Protein AF-A0A428VUK1-F1 (afdb_monomer_lite)

Sequence (119 aa):
TLRAALEALTVAAPRWAAEHVDAAMVRRYGARIDEWRLPKDQPGRRKLAAQVGTDGYQLLAAVFDGQAPPWLGEISAVEVLRQVWIQQYVRGEAGREVIWRDADIDGEPAGQNQDHLPV

pLDDT: mean 75.84, std 17.44, range [37.12, 94.94]

Secondary structure (DSSP, 8-state):
-HHHHHHHHHHH-HHHHHHHS-HHHHHHHHS-GGG----SSHHHHHHHHHHHHHHHHHHHHHHTSTTS-GGGGGSHHHHHHHHHHHHHEEE-TTSS-EEE--SSSS---S---------

Foldseek 3Di:
DVLVLLVLCCVVPVPLSVVQPDPVNCVQSVDDPVPNDQDPDPVSNQVVVFVVLVRLVSVLCSCPDPPHDVCSCVPVVNVVSVVCSVVQWDQPPVNNTTDGPDPPVPDDDPDDDDDDDDD

Structure (mmCIF, N/CA/C/O backbone):
data_AF-A0A428VUK1-F1
#
_entry.id   AF-A0A428VUK1-F1
#
loop_
_atom_site.group_PDB
_atom_site.id
_atom_site.type_symbol
_atom_site.label_atom_id
_atom_site.label_alt_id
_atom_site.label_comp_id
_atom_site.label_asym_id
_atom_site.label_entity_id
_atom_site.label_seq_id
_atom_site.pdbx_PDB_ins_code
_atom_site.Cartn_x
_atom_site.Cartn_y
_atom_site.Cartn_z
_atom_site.occupancy
_atom_site.B_iso_or_equiv
_atom_site.auth_seq_id
_atom_site.auth_comp_id
_atom_site.auth_asym_id
_atom_site.auth_atom_id
_atom_site.pdbx_PDB_model_num
ATOM 1 N N . THR A 1 1 ? 5.095 -7.552 -0.091 1.00 83.12 1 THR A N 1
ATOM 2 C CA . THR A 1 1 ? 4.650 -6.592 0.944 1.00 83.12 1 THR A CA 1
ATOM 3 C C . THR A 1 1 ? 3.290 -5.990 0.628 1.00 83.12 1 THR A C 1
ATOM 5 O O . THR A 1 1 ? 2.411 -6.142 1.459 1.00 83.12 1 THR A O 1
ATOM 8 N N . LEU A 1 2 ? 3.050 -5.421 -0.565 1.00 86.75 2 LEU A N 1
ATOM 9 C CA . LEU A 1 2 ? 1.738 -4.847 -0.940 1.00 86.75 2 LEU A CA 1
ATOM 10 C C . LEU A 1 2 ? 0.551 -5.808 -0.789 1.00 86.75 2 LEU A C 1
ATOM 12 O O . LEU A 1 2 ? -0.437 -5.458 -0.155 1.00 86.75 2 LEU A O 1
ATOM 16 N N . ARG A 1 3 ? 0.674 -7.041 -1.291 1.00 86.56 3 ARG A N 1
ATOM 17 C CA . ARG A 1 3 ? -0.347 -8.085 -1.108 1.00 86.56 3 ARG A CA 1
ATOM 18 C C . ARG A 1 3 ? -0.703 -8.317 0.365 1.00 86.56 3 ARG A C 1
ATOM 20 O O . ARG A 1 3 ? -1.875 -8.317 0.704 1.00 86.56 3 ARG A O 1
ATOM 27 N N . ALA A 1 4 ? 0.302 -8.473 1.227 1.00 89.06 4 ALA A N 1
ATOM 28 C CA . ALA A 1 4 ? 0.087 -8.731 2.650 1.00 89.06 4 ALA A CA 1
ATOM 29 C C . ALA A 1 4 ? -0.617 -7.554 3.349 1.00 89.06 4 ALA A C 1
ATOM 31 O O . ALA A 1 4 ? -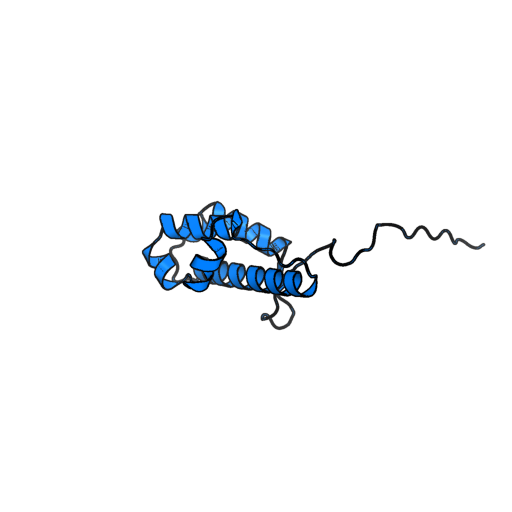1.475 -7.770 4.196 1.00 89.06 4 ALA A O 1
ATOM 32 N N . ALA A 1 5 ? -0.290 -6.314 2.969 1.00 90.81 5 ALA A N 1
ATOM 33 C CA . ALA A 1 5 ? -0.985 -5.131 3.471 1.00 90.81 5 ALA A CA 1
ATOM 34 C C . ALA A 1 5 ? -2.451 -5.092 3.013 1.00 90.81 5 ALA A C 1
ATOM 36 O O . ALA A 1 5 ? -3.334 -4.843 3.827 1.00 90.81 5 ALA A O 1
ATOM 37 N N . LEU A 1 6 ? -2.719 -5.397 1.738 1.00 89.50 6 LEU A N 1
ATOM 38 C CA . LEU A 1 6 ? -4.082 -5.497 1.208 1.00 89.50 6 LEU A CA 1
ATOM 39 C C . LEU A 1 6 ? -4.891 -6.578 1.932 1.00 89.50 6 LEU A C 1
ATOM 41 O O . LEU A 1 6 ? -5.995 -6.304 2.388 1.00 89.50 6 LEU A O 1
ATOM 45 N N . GLU A 1 7 ? -4.333 -7.777 2.092 1.00 90.06 7 GLU A N 1
ATOM 46 C CA . GLU A 1 7 ? -4.980 -8.877 2.815 1.00 90.06 7 GLU A CA 1
ATOM 47 C C . GLU A 1 7 ? -5.287 -8.475 4.266 1.00 90.06 7 GLU A C 1
ATOM 49 O O . GLU A 1 7 ? -6.432 -8.589 4.707 1.00 90.06 7 GLU A O 1
ATOM 54 N N . ALA A 1 8 ? -4.314 -7.906 4.984 1.00 91.75 8 ALA A N 1
ATOM 55 C CA . ALA A 1 8 ? -4.513 -7.447 6.357 1.00 91.75 8 ALA A CA 1
ATOM 56 C C . ALA A 1 8 ? -5.614 -6.375 6.468 1.00 91.75 8 ALA A C 1
ATOM 58 O O . ALA A 1 8 ? -6.462 -6.464 7.354 1.00 91.75 8 ALA A O 1
ATOM 59 N N . LEU A 1 9 ? -5.656 -5.408 5.546 1.00 91.44 9 LEU A N 1
ATOM 60 C CA . LEU A 1 9 ? -6.687 -4.365 5.511 1.00 91.44 9 LEU A CA 1
ATOM 61 C C . LEU A 1 9 ? -8.074 -4.934 5.187 1.00 91.44 9 LEU A C 1
ATOM 63 O O . LEU A 1 9 ? -9.054 -4.537 5.813 1.00 91.44 9 LEU A O 1
ATOM 67 N N . THR A 1 10 ? -8.172 -5.895 4.263 1.00 90.81 10 THR A N 1
ATOM 68 C CA . THR A 1 10 ? -9.456 -6.546 3.946 1.00 90.81 10 THR A CA 1
ATOM 69 C C . THR A 1 10 ? -10.013 -7.359 5.113 1.00 90.81 10 THR A C 1
ATOM 71 O O . THR A 1 10 ? -11.229 -7.415 5.279 1.00 90.81 10 THR A O 1
ATOM 74 N N . VAL A 1 11 ? -9.147 -7.956 5.938 1.00 91.56 11 VAL A N 1
ATOM 75 C CA . VAL A 1 11 ? -9.556 -8.716 7.129 1.00 91.56 11 VAL A CA 1
ATOM 76 C C . VAL A 1 11 ? -9.906 -7.782 8.285 1.00 91.56 11 VAL A C 1
ATOM 78 O O . VAL A 1 11 ? -10.936 -7.966 8.929 1.00 91.56 11 VAL A O 1
ATOM 81 N N . ALA A 1 12 ? -9.068 -6.779 8.552 1.00 92.25 12 ALA A N 1
ATOM 82 C CA . ALA A 1 12 ? -9.234 -5.905 9.707 1.00 92.25 12 ALA A CA 1
ATOM 83 C C . ALA A 1 12 ? -10.334 -4.848 9.502 1.00 92.25 12 ALA A C 1
ATOM 85 O O . ALA A 1 12 ? -11.056 -4.522 10.442 1.00 92.25 12 ALA A O 1
ATOM 86 N N . ALA A 1 13 ? -10.483 -4.320 8.283 1.00 92.62 13 ALA A N 1
ATOM 87 C CA . ALA A 1 13 ? -11.444 -3.269 7.952 1.00 92.62 13 ALA A CA 1
ATOM 88 C C . ALA A 1 13 ? -12.112 -3.506 6.582 1.00 92.62 13 ALA A C 1
ATOM 90 O O . ALA A 1 13 ? -11.924 -2.717 5.651 1.00 92.62 13 ALA A O 1
ATOM 91 N N . PRO A 1 14 ? -12.951 -4.550 6.439 1.00 90.56 14 PRO A N 1
ATOM 92 C CA . PRO A 1 14 ? -13.538 -4.938 5.154 1.00 90.56 14 PRO A CA 1
ATOM 93 C C . PRO A 1 14 ? -14.370 -3.828 4.500 1.00 90.56 14 PRO A C 1
ATOM 95 O O . PRO A 1 14 ? -14.348 -3.680 3.281 1.00 90.56 14 PRO A O 1
ATOM 98 N N . ARG A 1 15 ? -15.082 -3.020 5.299 1.00 91.69 15 ARG A N 1
ATOM 99 C CA . ARG A 1 15 ? -15.885 -1.904 4.779 1.00 91.69 15 ARG A CA 1
ATOM 100 C C . ARG A 1 15 ? -15.007 -0.795 4.201 1.00 91.69 15 ARG A C 1
ATOM 102 O O . ARG A 1 15 ? -15.234 -0.369 3.077 1.00 91.69 15 ARG A O 1
ATOM 109 N N . TRP A 1 16 ? -13.984 -0.382 4.948 1.00 93.25 16 TRP A N 1
ATOM 110 C CA . TRP A 1 16 ? -13.025 0.619 4.484 1.00 93.25 16 TRP A CA 1
ATOM 111 C C . TRP A 1 16 ? -12.294 0.130 3.227 1.00 93.25 16 TRP A C 1
ATOM 113 O O . TRP A 1 16 ? -12.167 0.875 2.257 1.00 93.25 16 TRP A O 1
ATOM 123 N N . ALA A 1 17 ? -11.888 -1.145 3.204 1.00 90.06 17 ALA A N 1
ATOM 124 C CA . ALA A 1 17 ? -11.219 -1.743 2.056 1.00 90.06 17 ALA A CA 1
ATOM 125 C C . ALA A 1 17 ? -12.118 -1.761 0.808 1.00 90.06 17 ALA A C 1
ATOM 127 O O . ALA A 1 17 ? -11.636 -1.471 -0.279 1.00 90.06 17 ALA A O 1
ATOM 128 N N . ALA A 1 18 ? -13.419 -2.033 0.948 1.00 89.56 18 ALA A N 1
ATOM 129 C CA . ALA A 1 18 ? -14.364 -1.984 -0.171 1.00 89.56 18 ALA A CA 1
ATOM 130 C C . ALA A 1 18 ? -14.546 -0.572 -0.762 1.00 89.56 18 ALA A C 1
ATOM 132 O O . ALA A 1 18 ? -14.892 -0.442 -1.933 1.00 89.56 18 ALA A O 1
ATOM 133 N N . GLU A 1 19 ? -14.318 0.473 0.036 1.00 90.06 19 GLU A N 1
ATOM 134 C CA . GLU A 1 19 ? -14.430 1.875 -0.384 1.00 90.06 19 GLU A CA 1
ATOM 135 C C . GLU A 1 19 ? -13.131 2.407 -1.020 1.00 90.06 19 GLU A C 1
ATOM 137 O O . GLU A 1 19 ? -13.193 3.263 -1.901 1.00 90.06 19 GLU A O 1
ATOM 142 N N . HIS A 1 20 ? -11.965 1.892 -0.610 1.00 88.31 20 HIS A N 1
ATOM 143 C CA . HIS A 1 20 ? -10.656 2.464 -0.967 1.00 88.31 20 HIS A CA 1
ATOM 144 C C . HIS A 1 20 ? -9.773 1.559 -1.839 1.00 88.31 20 HIS A C 1
ATOM 146 O O . HIS A 1 20 ? -8.828 2.045 -2.460 1.00 88.31 20 HIS A O 1
ATOM 152 N N . VAL A 1 21 ? -10.047 0.253 -1.903 1.00 84.19 21 VAL A N 1
ATOM 153 C CA . VAL A 1 21 ? -9.272 -0.703 -2.704 1.00 84.19 21 VAL A CA 1
ATOM 154 C C . V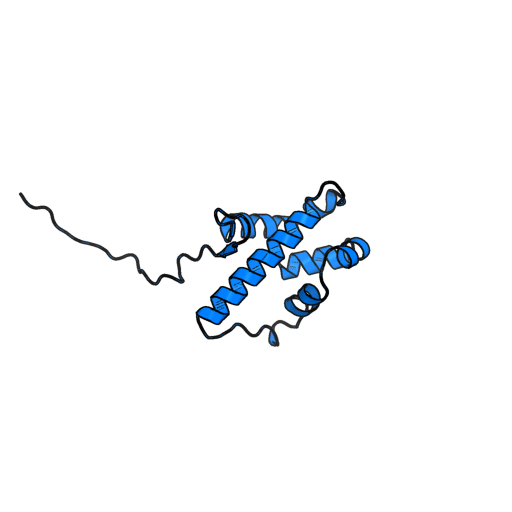AL A 1 21 ? -10.038 -1.045 -3.978 1.00 84.19 21 VAL A C 1
ATOM 156 O O . VAL A 1 21 ? -11.095 -1.671 -3.940 1.00 84.19 21 VAL A O 1
ATOM 159 N N . ASP A 1 22 ? -9.470 -0.689 -5.131 1.00 81.00 22 ASP A N 1
ATOM 160 C CA . ASP A 1 22 ? -10.048 -1.030 -6.432 1.00 81.00 22 ASP A CA 1
ATOM 161 C C . ASP A 1 22 ? -10.110 -2.560 -6.616 1.00 81.00 22 ASP A C 1
ATOM 163 O O . ASP A 1 22 ? -9.146 -3.291 -6.364 1.00 81.00 22 ASP A O 1
ATOM 167 N N . ALA A 1 23 ? -11.225 -3.064 -7.147 1.00 76.25 23 ALA A N 1
ATOM 168 C CA . ALA A 1 23 ? -11.370 -4.452 -7.573 1.00 76.25 23 ALA A CA 1
ATOM 169 C C . ALA A 1 23 ? -10.249 -4.906 -8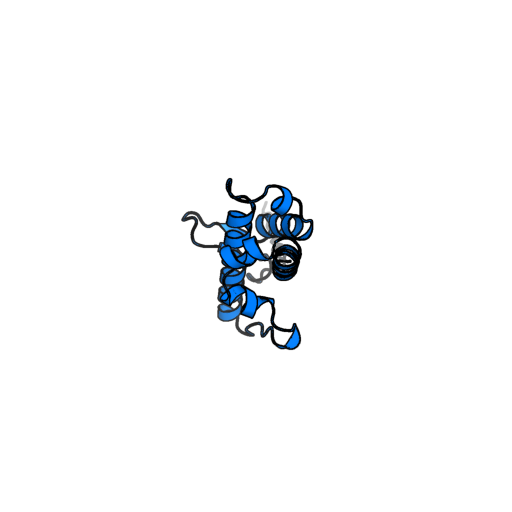.534 1.00 76.25 23 ALA A C 1
ATOM 171 O O . ALA A 1 23 ? -9.904 -6.088 -8.569 1.00 76.25 23 ALA A O 1
ATOM 172 N N . ALA A 1 24 ? -9.655 -3.997 -9.313 1.00 79.31 24 ALA A N 1
ATOM 173 C CA . ALA A 1 24 ? -8.470 -4.269 -10.120 1.00 79.31 24 ALA A CA 1
ATOM 174 C C . ALA A 1 24 ? -7.234 -4.607 -9.268 1.00 79.31 24 ALA A C 1
ATOM 176 O O . ALA A 1 24 ? -6.517 -5.546 -9.616 1.00 79.31 24 ALA A O 1
ATOM 177 N N . MET A 1 25 ? -7.009 -3.916 -8.143 1.00 80.38 25 MET A N 1
ATOM 178 C CA . MET A 1 25 ? -5.955 -4.266 -7.181 1.00 80.38 25 MET A CA 1
ATOM 179 C C . MET A 1 25 ? -6.245 -5.609 -6.519 1.00 80.38 25 MET A C 1
ATOM 181 O O . MET A 1 25 ? -5.352 -6.449 -6.441 1.00 80.38 25 MET A O 1
ATOM 185 N N . VAL A 1 26 ? -7.491 -5.848 -6.099 1.00 77.31 26 VAL A N 1
ATOM 186 C CA . VAL A 1 26 ? -7.883 -7.125 -5.479 1.00 77.31 26 VAL A CA 1
ATOM 187 C C . VAL A 1 26 ? -7.657 -8.287 -6.442 1.00 77.31 26 VAL A C 1
ATOM 189 O O . VAL A 1 26 ? -7.073 -9.292 -6.057 1.00 77.31 26 VAL A O 1
ATOM 192 N N . ARG A 1 27 ? -8.038 -8.154 -7.718 1.00 79.88 27 ARG A N 1
ATOM 193 C CA . ARG A 1 27 ? -7.767 -9.186 -8.734 1.00 79.88 27 ARG A CA 1
ATOM 194 C C . ARG A 1 27 ? -6.273 -9.385 -8.971 1.00 79.88 27 ARG A C 1
ATOM 196 O O . ARG A 1 27 ? -5.814 -10.518 -9.053 1.00 79.88 27 ARG A O 1
ATOM 203 N N . ARG A 1 28 ? -5.516 -8.290 -9.068 1.00 81.62 28 ARG A N 1
ATOM 204 C CA . ARG A 1 28 ? -4.072 -8.307 -9.334 1.00 81.62 28 ARG A CA 1
ATOM 205 C C . ARG A 1 28 ? -3.299 -8.979 -8.200 1.00 81.62 28 ARG A C 1
ATOM 207 O O . ARG A 1 28 ? -2.486 -9.855 -8.464 1.00 81.62 28 ARG A O 1
ATOM 214 N N . TYR A 1 29 ? -3.558 -8.596 -6.953 1.00 79.19 29 TYR A N 1
ATOM 215 C CA . TYR A 1 29 ? -2.788 -9.059 -5.795 1.00 79.19 29 TYR A CA 1
ATOM 216 C C . TYR A 1 29 ? -3.432 -10.231 -5.046 1.00 79.19 29 TYR A C 1
ATOM 218 O O . TYR A 1 29 ? -2.740 -10.905 -4.287 1.00 79.19 29 TYR A O 1
ATOM 226 N N . GLY A 1 30 ? -4.719 -10.503 -5.273 1.00 69.56 30 GLY A N 1
ATOM 227 C CA . GLY A 1 30 ? -5.448 -11.642 -4.709 1.00 69.56 30 GLY A CA 1
ATOM 228 C C . GLY A 1 30 ? -5.303 -12.939 -5.510 1.00 69.56 30 GLY A C 1
ATOM 229 O O . GLY A 1 30 ? -5.579 -14.011 -4.972 1.00 69.56 30 GLY A O 1
ATOM 230 N N . ALA A 1 31 ? -4.830 -12.875 -6.762 1.00 63.72 31 ALA A N 1
ATOM 231 C CA . ALA A 1 31 ? -4.524 -14.061 -7.561 1.00 63.72 31 ALA A CA 1
ATOM 232 C C . ALA A 1 31 ? -3.501 -14.970 -6.849 1.00 63.72 31 ALA A C 1
ATOM 234 O O . ALA A 1 31 ? -2.614 -14.506 -6.118 1.00 63.72 31 ALA A O 1
ATOM 235 N N . ARG A 1 32 ? -3.629 -16.292 -7.024 1.00 57.44 32 ARG A N 1
ATOM 236 C CA . ARG A 1 32 ? -2.674 -17.263 -6.459 1.00 57.44 32 ARG A CA 1
ATOM 237 C C . ARG A 1 32 ? -1.278 -16.968 -7.017 1.00 57.44 32 ARG A C 1
ATOM 239 O O . ARG A 1 32 ? -1.150 -16.520 -8.151 1.00 57.44 32 ARG A O 1
ATOM 246 N N . ILE A 1 33 ? -0.241 -17.216 -6.216 1.00 49.47 33 ILE A N 1
ATOM 247 C CA . ILE A 1 33 ? 1.169 -16.958 -6.577 1.00 49.47 33 ILE A CA 1
ATOM 248 C C . ILE A 1 33 ? 1.526 -17.560 -7.951 1.00 49.47 33 ILE A C 1
ATOM 250 O O . ILE A 1 33 ? 2.283 -16.952 -8.701 1.00 49.47 33 ILE A O 1
ATOM 254 N N . ASP A 1 34 ? 0.902 -18.679 -8.319 1.00 46.81 34 ASP A N 1
ATOM 255 C CA . ASP A 1 34 ? 1.127 -19.387 -9.585 1.00 46.81 34 ASP A CA 1
ATOM 256 C C . ASP A 1 34 ? 0.605 -18.633 -10.831 1.00 46.81 34 ASP A C 1
ATOM 258 O O . ASP A 1 34 ? 1.091 -18.850 -11.940 1.00 46.81 34 ASP A O 1
ATOM 262 N N . GLU A 1 35 ? -0.351 -17.710 -10.665 1.00 54.25 35 GLU A N 1
ATOM 263 C CA . GLU A 1 35 ? -0.888 -16.847 -11.732 1.00 54.25 35 GLU A CA 1
ATOM 264 C C . GLU A 1 35 ? -0.180 -15.490 -11.822 1.00 54.25 35 GLU A C 1
ATOM 266 O O . GLU A 1 35 ? -0.398 -14.733 -12.775 1.00 54.25 35 GLU A O 1
ATOM 271 N N . TRP A 1 36 ? 0.698 -15.172 -10.864 1.00 59.09 36 TRP A N 1
ATOM 272 C CA . TRP A 1 36 ? 1.484 -13.943 -10.887 1.00 59.09 36 TRP A CA 1
ATOM 273 C C . TRP A 1 36 ? 2.575 -14.030 -11.961 1.00 59.09 36 TRP A C 1
ATOM 275 O O . TRP A 1 36 ? 3.735 -14.372 -11.720 1.00 59.09 36 TRP A O 1
ATOM 285 N N . ARG A 1 37 ? 2.187 -13.737 -13.203 1.00 61.91 37 ARG A N 1
ATOM 286 C CA . ARG A 1 37 ? 3.071 -13.798 -14.364 1.00 61.91 37 ARG A CA 1
ATOM 287 C C . ARG A 1 37 ? 3.916 -12.527 -14.434 1.00 61.91 37 ARG A C 1
ATOM 289 O O . ARG A 1 37 ? 3.491 -11.527 -15.011 1.00 61.91 37 ARG A O 1
ATOM 296 N N . LEU A 1 38 ? 5.130 -12.566 -13.879 1.00 65.56 38 LEU A N 1
ATOM 297 C CA . LEU A 1 38 ? 6.112 -11.513 -14.148 1.00 65.56 38 LEU A CA 1
ATOM 298 C C . LEU A 1 38 ? 6.393 -11.459 -15.658 1.00 65.56 38 LEU A C 1
ATOM 300 O O . LEU A 1 38 ? 6.730 -12.492 -16.251 1.00 65.56 38 LEU A O 1
ATOM 304 N N . PRO A 1 39 ? 6.311 -10.274 -16.287 1.00 69.31 39 PRO A N 1
ATOM 305 C CA . PRO A 1 39 ? 6.814 -10.087 -17.636 1.00 69.31 39 PRO A CA 1
ATOM 306 C C . PRO A 1 39 ? 8.287 -10.507 -17.716 1.00 69.31 39 PRO A C 1
ATOM 308 O O . PRO A 1 39 ? 9.101 -10.209 -16.833 1.00 69.31 39 PRO A O 1
ATOM 311 N N . LYS A 1 40 ? 8.628 -11.256 -18.767 1.00 71.94 40 LYS A N 1
ATOM 312 C CA . LYS A 1 40 ? 10.002 -11.734 -18.982 1.00 71.94 40 LYS A CA 1
ATOM 313 C C . LYS A 1 40 ? 10.892 -10.645 -19.581 1.00 71.94 40 LYS A C 1
ATOM 315 O O . LYS A 1 40 ? 12.105 -10.704 -19.420 1.00 71.94 40 LYS A O 1
ATOM 320 N N . ASP A 1 41 ? 10.286 -9.664 -20.236 1.00 78.44 41 ASP A N 1
ATOM 321 C CA . ASP A 1 41 ? 10.932 -8.553 -20.913 1.00 78.44 41 ASP A CA 1
ATOM 322 C C . ASP A 1 41 ? 11.118 -7.336 -19.989 1.00 78.44 41 ASP A C 1
ATOM 324 O O . ASP A 1 41 ? 10.299 -7.038 -19.116 1.00 78.44 41 ASP A O 1
ATOM 328 N N . GLN A 1 42 ? 12.218 -6.612 -20.201 1.00 75.19 42 GLN A N 1
ATOM 329 C CA . GLN A 1 42 ? 12.584 -5.422 -19.431 1.00 75.19 42 GLN A CA 1
ATOM 330 C C . GLN A 1 42 ? 11.507 -4.308 -19.442 1.00 75.19 42 GLN A C 1
ATOM 332 O O . GLN A 1 42 ? 11.206 -3.786 -18.365 1.00 75.19 42 GLN A O 1
ATOM 337 N N . PRO A 1 43 ? 10.875 -3.936 -20.580 1.00 78.31 43 PRO A N 1
ATOM 338 C CA . PRO A 1 43 ? 9.829 -2.912 -20.565 1.00 78.31 43 PRO A CA 1
ATOM 339 C C . PRO A 1 43 ? 8.568 -3.369 -19.821 1.00 78.31 43 PRO A C 1
ATOM 341 O O . PRO A 1 43 ? 7.989 -2.579 -19.073 1.00 78.31 43 PRO A O 1
ATOM 344 N N . GLY A 1 44 ? 8.178 -4.639 -19.942 1.00 77.56 44 GLY A N 1
ATOM 345 C CA . GLY A 1 44 ? 7.101 -5.225 -19.150 1.00 77.56 44 GLY A CA 1
ATOM 346 C C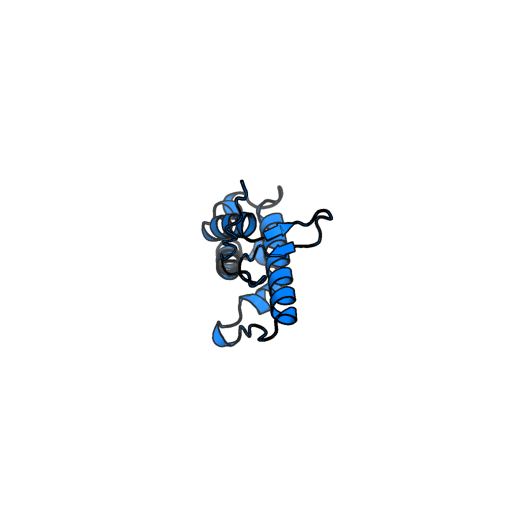 . GLY A 1 44 ? 7.384 -5.180 -17.646 1.00 77.56 44 GLY A C 1
ATOM 347 O O . GLY A 1 44 ? 6.505 -4.794 -16.873 1.00 77.56 44 GLY A O 1
ATOM 348 N N . ARG A 1 45 ? 8.617 -5.491 -17.221 1.00 76.44 45 ARG A N 1
ATOM 349 C CA . ARG A 1 45 ? 9.033 -5.387 -15.810 1.00 76.44 45 ARG A CA 1
ATOM 350 C C . ARG A 1 45 ? 8.968 -3.955 -15.293 1.00 76.44 45 ARG A C 1
ATOM 352 O O . ARG A 1 45 ? 8.402 -3.742 -14.227 1.00 76.44 45 ARG A O 1
ATOM 359 N N . ARG A 1 46 ? 9.459 -2.973 -16.059 1.00 78.38 46 ARG A N 1
ATOM 360 C CA . ARG A 1 46 ? 9.357 -1.549 -15.689 1.00 78.38 46 ARG A CA 1
ATOM 361 C C . ARG A 1 46 ? 7.910 -1.092 -15.551 1.00 78.38 46 ARG A C 1
ATOM 363 O O . ARG A 1 46 ? 7.566 -0.450 -14.565 1.00 78.38 46 ARG A O 1
ATOM 370 N N . LYS A 1 47 ? 7.046 -1.461 -16.501 1.00 80.94 47 LYS A N 1
ATOM 371 C CA . LYS A 1 47 ? 5.616 -1.125 -16.448 1.00 80.94 47 LYS A CA 1
ATOM 372 C C . LYS A 1 47 ? 4.939 -1.743 -15.225 1.00 80.94 47 LYS A C 1
ATOM 374 O O 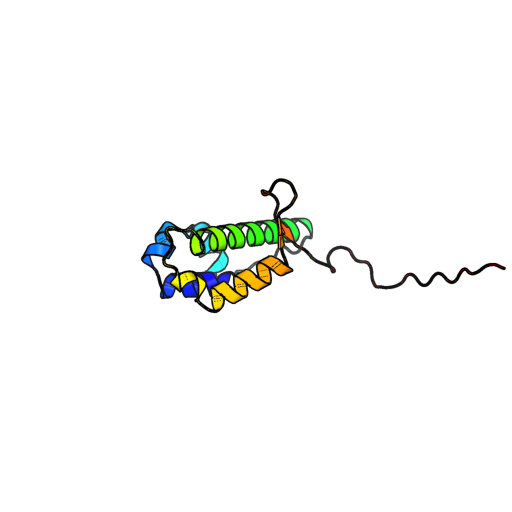. LYS A 1 47 ? 4.140 -1.077 -14.572 1.00 80.94 47 LYS A O 1
ATOM 379 N N . LEU A 1 48 ? 5.266 -2.996 -14.907 1.00 80.06 48 LEU A N 1
ATOM 380 C CA . LEU A 1 48 ? 4.753 -3.661 -13.713 1.00 80.06 48 LEU A CA 1
ATOM 381 C C . LEU A 1 48 ? 5.267 -2.990 -12.432 1.00 80.06 48 LEU A C 1
ATOM 383 O O . LEU A 1 48 ? 4.468 -2.741 -11.539 1.00 80.06 48 LEU A O 1
ATOM 387 N N . ALA A 1 49 ? 6.557 -2.658 -12.350 1.00 80.25 49 ALA A N 1
ATOM 388 C CA . ALA A 1 49 ? 7.143 -1.983 -11.192 1.00 80.25 49 ALA A CA 1
ATOM 389 C C . ALA A 1 49 ? 6.524 -0.596 -10.963 1.00 80.25 49 ALA A C 1
ATOM 391 O O . ALA A 1 49 ? 6.105 -0.295 -9.850 1.00 80.25 49 ALA A O 1
ATOM 392 N N . ALA A 1 50 ? 6.372 0.212 -12.017 1.00 82.31 50 ALA A N 1
ATOM 393 C CA . ALA A 1 50 ? 5.677 1.498 -11.941 1.00 82.31 50 ALA A CA 1
ATOM 394 C C . ALA A 1 50 ? 4.234 1.328 -11.448 1.00 82.31 50 ALA A C 1
ATOM 396 O O . ALA A 1 50 ? 3.806 2.029 -10.535 1.00 82.31 50 ALA A O 1
ATOM 397 N N . GLN A 1 51 ? 3.506 0.349 -11.992 1.00 84.44 51 GLN A N 1
ATOM 398 C CA . GLN A 1 51 ? 2.139 0.068 -11.566 1.00 84.44 51 GLN A CA 1
ATOM 399 C C . GLN A 1 51 ? 2.066 -0.349 -10.091 1.00 84.44 51 GLN A C 1
ATOM 401 O O . GLN A 1 51 ? 1.229 0.169 -9.358 1.00 84.44 51 GLN A O 1
ATOM 406 N N . VAL A 1 52 ? 2.938 -1.259 -9.647 1.00 84.81 52 VAL A N 1
ATOM 407 C CA . VAL A 1 52 ? 3.019 -1.684 -8.241 1.00 84.81 52 VAL A CA 1
ATOM 408 C C . VAL A 1 52 ? 3.341 -0.488 -7.352 1.00 84.81 52 VAL A C 1
ATOM 410 O O . VAL A 1 52 ? 2.677 -0.281 -6.340 1.00 84.81 52 VAL A O 1
ATOM 413 N N . GLY A 1 53 ? 4.307 0.338 -7.749 1.00 85.94 53 GLY A N 1
ATOM 414 C CA . GLY A 1 53 ? 4.670 1.556 -7.044 1.00 85.94 53 GLY A CA 1
ATOM 415 C C . GLY A 1 53 ? 3.488 2.516 -6.876 1.00 85.94 53 GLY A C 1
ATOM 416 O O . GLY A 1 53 ? 3.197 2.928 -5.750 1.00 85.94 53 GLY A O 1
ATOM 417 N N . THR A 1 54 ? 2.769 2.822 -7.962 1.00 87.19 54 THR A N 1
ATOM 418 C CA . THR A 1 54 ? 1.553 3.652 -7.941 1.00 87.19 54 THR A CA 1
ATOM 419 C C . THR A 1 54 ? 0.492 3.068 -7.018 1.00 87.19 54 THR A C 1
ATOM 421 O O . THR A 1 54 ? -0.035 3.788 -6.171 1.00 87.19 54 THR A O 1
ATOM 424 N N . ASP A 1 55 ? 0.225 1.771 -7.141 1.00 88.56 55 ASP A N 1
ATOM 425 C CA . ASP A 1 55 ? -0.766 1.070 -6.335 1.00 88.56 55 ASP A CA 1
ATOM 426 C C . ASP A 1 55 ? -0.456 1.196 -4.834 1.00 88.56 55 ASP A C 1
ATOM 428 O O . ASP A 1 55 ? -1.314 1.569 -4.035 1.00 88.56 55 ASP A O 1
ATOM 432 N N . GLY A 1 56 ? 0.791 0.943 -4.431 1.00 89.00 56 GLY A N 1
ATOM 433 C CA . GLY A 1 56 ? 1.158 1.052 -3.021 1.00 89.00 56 GLY A CA 1
ATOM 434 C C . GLY A 1 56 ? 1.118 2.487 -2.493 1.00 89.00 56 GLY A C 1
ATOM 435 O O . GLY A 1 56 ? 0.725 2.689 -1.348 1.00 89.00 56 GLY A O 1
ATOM 436 N N . TYR A 1 57 ? 1.423 3.500 -3.312 1.00 89.12 57 TYR A N 1
ATOM 437 C CA . TYR A 1 57 ? 1.246 4.895 -2.894 1.00 89.12 57 TYR A CA 1
ATOM 438 C C . TYR A 1 57 ? -0.219 5.297 -2.753 1.00 89.12 57 TYR A C 1
ATOM 440 O O . TYR A 1 57 ? -0.527 6.062 -1.845 1.00 89.12 57 TYR A O 1
ATOM 448 N N . GLN A 1 58 ? -1.105 4.820 -3.630 1.00 89.56 58 GLN A N 1
ATOM 449 C CA . GLN A 1 58 ? -2.544 5.058 -3.496 1.00 89.56 58 GLN A CA 1
ATOM 450 C C . GLN A 1 58 ? -3.072 4.441 -2.201 1.00 89.56 58 GLN A C 1
ATOM 452 O O . GLN A 1 58 ? -3.773 5.111 -1.447 1.00 89.56 58 GLN A O 1
ATOM 457 N N . LEU A 1 59 ? -2.657 3.207 -1.899 1.00 90.88 59 LEU A N 1
ATOM 458 C CA . LEU A 1 59 ? -3.033 2.534 -0.662 1.00 90.88 59 LEU A CA 1
ATOM 459 C C . LEU A 1 59 ? -2.522 3.284 0.574 1.00 90.88 59 LEU A C 1
ATOM 461 O O . LEU A 1 59 ? -3.293 3.554 1.487 1.00 90.88 59 LEU A O 1
ATOM 465 N N . LEU A 1 60 ? -1.238 3.659 0.598 1.00 91.69 60 LEU A N 1
ATOM 466 C CA . LEU A 1 60 ? -0.656 4.407 1.716 1.00 91.69 60 LEU A CA 1
ATOM 467 C C . LEU A 1 60 ? -1.316 5.784 1.879 1.00 91.69 60 LEU A C 1
ATOM 469 O O . LEU A 1 60 ? -1.587 6.189 3.002 1.00 91.69 60 LEU A O 1
ATOM 473 N N . ALA A 1 61 ? -1.618 6.484 0.782 1.00 92.00 61 ALA A N 1
ATOM 474 C CA . ALA A 1 61 ? -2.325 7.761 0.841 1.00 92.00 61 ALA A CA 1
ATOM 475 C C . ALA A 1 61 ? -3.725 7.610 1.452 1.00 92.00 61 ALA A C 1
ATOM 477 O O . ALA A 1 61 ? -4.099 8.429 2.279 1.00 92.00 61 ALA A O 1
ATOM 478 N N . ALA A 1 62 ? -4.461 6.552 1.098 1.00 92.62 62 ALA A N 1
ATOM 479 C CA . ALA A 1 62 ? -5.774 6.281 1.672 1.00 92.62 62 ALA A CA 1
ATOM 480 C C . ALA A 1 62 ? -5.699 5.897 3.159 1.00 92.62 62 ALA A C 1
ATOM 482 O O . ALA A 1 62 ? -6.532 6.337 3.940 1.00 92.62 62 ALA A O 1
ATOM 483 N N . VAL A 1 63 ? -4.716 5.083 3.563 1.00 93.56 63 VAL A N 1
ATOM 484 C CA . VAL A 1 63 ? -4.570 4.646 4.965 1.00 93.56 63 VAL A CA 1
ATOM 485 C C . VAL A 1 63 ? -4.158 5.795 5.887 1.00 93.56 63 VAL A C 1
ATOM 487 O O . VAL A 1 63 ? -4.607 5.851 7.027 1.00 93.56 63 VAL A O 1
ATOM 490 N N . PHE A 1 64 ? -3.310 6.705 5.407 1.00 91.75 64 PHE A N 1
ATOM 491 C CA . PHE A 1 64 ? -2.832 7.855 6.179 1.00 91.75 64 PHE A CA 1
ATOM 492 C C . PHE A 1 64 ? -3.641 9.137 5.924 1.00 91.75 64 PHE A C 1
ATOM 494 O O . PHE A 1 64 ? -3.217 10.217 6.338 1.00 91.75 64 PHE A O 1
ATOM 501 N N . ASP A 1 65 ? -4.788 9.038 5.248 1.00 92.75 65 ASP A N 1
ATOM 502 C CA . ASP A 1 65 ? -5.708 10.162 5.099 1.00 92.75 65 ASP A CA 1
ATOM 503 C C . ASP A 1 65 ? -6.361 10.518 6.444 1.00 92.75 65 ASP A C 1
ATOM 505 O O . ASP A 1 65 ? -6.624 9.652 7.279 1.00 92.75 65 ASP A O 1
ATOM 509 N N . GLY A 1 66 ? -6.668 11.799 6.656 1.00 88.38 66 GLY A N 1
ATOM 510 C CA . GLY A 1 66 ? -7.280 12.269 7.902 1.00 88.38 66 GLY A CA 1
ATOM 511 C C . GLY A 1 66 ? -8.696 11.735 8.159 1.00 88.38 66 GLY A C 1
ATOM 512 O O . GLY A 1 66 ? -9.191 11.869 9.276 1.00 88.38 66 GLY A O 1
ATOM 513 N N . GLN A 1 67 ? -9.364 11.165 7.151 1.00 88.50 67 GLN A N 1
ATOM 514 C CA . GLN A 1 67 ? -10.665 10.503 7.285 1.00 88.50 67 GLN A CA 1
ATOM 515 C C . GLN A 1 67 ? -10.551 8.992 7.540 1.00 88.50 67 GLN A C 1
ATOM 517 O O . GLN A 1 67 ? -11.559 8.344 7.833 1.00 88.50 67 GLN A O 1
ATOM 522 N N . ALA A 1 68 ? -9.352 8.414 7.442 1.00 90.81 68 ALA A N 1
ATOM 523 C CA . ALA A 1 68 ? -9.139 7.000 7.705 1.00 90.81 68 ALA A CA 1
ATOM 524 C C . ALA A 1 68 ? -9.030 6.723 9.217 1.00 90.81 68 ALA A C 1
ATOM 526 O O . ALA A 1 68 ? -8.481 7.534 9.967 1.00 90.81 68 ALA A O 1
ATOM 527 N N . PRO A 1 69 ? -9.521 5.565 9.698 1.00 92.06 69 PRO A N 1
ATOM 528 C CA . PRO A 1 69 ? -9.286 5.150 11.074 1.00 92.06 69 PRO A CA 1
ATOM 529 C C . PRO A 1 69 ? -7.773 5.078 11.376 1.00 92.06 69 PRO A C 1
ATOM 531 O O . PRO A 1 69 ? -7.071 4.322 10.701 1.00 92.06 69 PRO A O 1
ATOM 534 N N . PRO A 1 70 ? -7.258 5.795 12.399 1.00 90.88 70 PRO A N 1
ATOM 535 C CA . PRO A 1 70 ? -5.813 5.912 12.637 1.00 90.88 70 PRO A CA 1
ATOM 536 C C . PRO A 1 70 ? -5.098 4.570 12.829 1.00 90.88 70 PRO A C 1
ATOM 538 O O . PRO A 1 70 ? -3.976 4.379 12.363 1.00 90.88 70 PRO A O 1
ATOM 541 N N . TRP A 1 71 ? -5.790 3.610 13.444 1.00 94.88 71 TRP A N 1
ATOM 542 C CA . TRP A 1 71 ? -5.268 2.275 13.725 1.00 94.88 71 TRP A CA 1
ATOM 543 C C . TRP A 1 71 ? -4.950 1.460 12.457 1.00 94.88 71 TRP A C 1
ATOM 545 O O . TRP A 1 71 ? -4.190 0.498 12.528 1.00 94.88 71 TRP A O 1
ATOM 555 N N . LEU A 1 72 ? -5.471 1.835 11.277 1.00 93.62 72 LEU A N 1
ATOM 556 C CA . LEU A 1 72 ? -5.097 1.183 10.013 1.00 93.62 72 LEU A CA 1
ATOM 557 C C . LEU A 1 72 ? -3.609 1.364 9.699 1.00 93.62 72 LEU A C 1
ATOM 559 O O . LEU A 1 72 ? -2.982 0.459 9.147 1.00 93.62 72 LEU A O 1
ATOM 563 N N . GLY A 1 73 ? -3.039 2.512 10.074 1.00 91.69 73 GLY A N 1
ATOM 564 C CA . GLY A 1 73 ? -1.613 2.792 9.933 1.00 91.69 73 GLY A CA 1
ATOM 565 C C . GLY A 1 73 ? -0.730 1.978 10.882 1.00 91.69 73 GLY A C 1
ATOM 566 O O . GLY A 1 73 ? 0.448 1.807 10.589 1.00 91.69 73 GLY A O 1
ATOM 567 N N . GLU A 1 74 ? -1.299 1.453 11.971 1.00 93.94 74 GLU A N 1
ATOM 568 C CA . GLU A 1 74 ? -0.608 0.665 13.008 1.00 93.94 74 GLU A CA 1
ATOM 569 C C . GLU A 1 74 ? -0.554 -0.835 12.670 1.00 93.94 74 GLU A C 1
ATOM 571 O O . GLU A 1 74 ? 0.125 -1.622 13.332 1.00 93.94 74 GLU A O 1
ATOM 576 N N . ILE A 1 75 ? -1.262 -1.267 11.621 1.00 94.94 75 ILE A N 1
ATOM 577 C CA . ILE A 1 75 ? -1.183 -2.643 11.134 1.00 94.94 75 ILE A CA 1
ATOM 578 C C . ILE A 1 75 ? 0.246 -2.895 10.642 1.00 94.94 75 ILE A C 1
ATOM 580 O O . ILE A 1 75 ? 0.695 -2.280 9.675 1.00 94.94 75 ILE A O 1
ATOM 584 N N . SER A 1 76 ? 0.944 -3.873 11.225 1.00 93.94 76 SER A N 1
ATOM 585 C CA . SER A 1 76 ? 2.361 -4.131 10.915 1.00 93.94 76 SER A CA 1
ATOM 586 C C . SER A 1 76 ? 2.632 -4.348 9.420 1.00 93.94 76 SER A C 1
ATOM 588 O O . SER A 1 76 ? 3.666 -3.937 8.900 1.00 93.94 76 SER A O 1
ATOM 590 N N . ALA A 1 77 ? 1.692 -4.953 8.684 1.00 93.00 77 ALA A N 1
ATOM 591 C CA . ALA A 1 77 ? 1.814 -5.125 7.236 1.00 93.00 77 ALA A CA 1
ATOM 592 C C . ALA A 1 77 ? 1.805 -3.787 6.466 1.00 93.00 77 ALA A C 1
ATOM 594 O O . ALA A 1 77 ? 2.518 -3.652 5.469 1.00 93.00 77 ALA A O 1
ATOM 595 N N . VAL A 1 78 ? 1.039 -2.798 6.935 1.00 93.25 78 VAL A N 1
ATOM 596 C CA . VAL A 1 78 ? 0.999 -1.433 6.387 1.00 93.25 78 VAL A CA 1
ATOM 597 C C . VAL A 1 78 ? 2.281 -0.681 6.728 1.00 93.25 78 VAL A C 1
ATOM 599 O O . VAL A 1 78 ? 2.851 -0.013 5.866 1.00 93.25 78 VAL A O 1
ATOM 602 N N . GLU A 1 79 ? 2.794 -0.827 7.947 1.00 93.19 79 GLU A N 1
ATOM 603 C CA . GLU A 1 79 ? 4.063 -0.207 8.333 1.00 93.19 79 GLU A CA 1
ATOM 604 C C . GLU A 1 79 ? 5.228 -0.742 7.497 1.00 93.19 79 GLU A C 1
ATOM 606 O O . GLU A 1 79 ? 6.003 0.037 6.937 1.00 93.19 79 GLU A O 1
ATOM 611 N N . VAL A 1 80 ? 5.316 -2.067 7.336 1.00 92.94 80 VAL A N 1
ATOM 612 C CA . VAL A 1 80 ? 6.313 -2.711 6.469 1.00 92.94 80 VAL A CA 1
ATOM 613 C C . VAL A 1 80 ? 6.165 -2.224 5.029 1.00 92.94 80 VAL A C 1
ATOM 615 O O . VAL A 1 80 ? 7.168 -1.930 4.375 1.00 92.94 80 VAL A O 1
ATOM 618 N N . LEU A 1 81 ? 4.931 -2.093 4.531 1.00 92.12 81 LEU A N 1
ATOM 619 C CA . LEU A 1 81 ? 4.680 -1.531 3.208 1.00 92.12 81 LEU A CA 1
ATOM 620 C C . LEU A 1 81 ? 5.246 -0.115 3.086 1.00 92.12 81 LEU A C 1
ATOM 622 O O . LEU A 1 81 ? 5.970 0.165 2.132 1.00 92.12 81 LEU A O 1
ATOM 626 N N . ARG A 1 82 ? 4.960 0.754 4.062 1.00 90.50 82 ARG A N 1
ATOM 627 C CA . ARG A 1 82 ? 5.435 2.140 4.095 1.00 90.50 82 ARG A CA 1
ATOM 628 C C . ARG A 1 82 ? 6.958 2.210 4.046 1.00 90.50 82 ARG A C 1
ATOM 630 O O . ARG A 1 82 ? 7.500 2.963 3.241 1.00 90.50 82 ARG A O 1
ATOM 637 N N . GLN A 1 83 ? 7.642 1.412 4.867 1.00 90.69 83 GLN A N 1
ATOM 638 C CA . GLN A 1 83 ? 9.108 1.382 4.903 1.00 90.69 83 GLN A CA 1
ATOM 639 C C . GLN A 1 83 ? 9.698 0.940 3.565 1.00 90.69 83 GLN A C 1
ATOM 641 O O . GLN A 1 83 ? 10.587 1.603 3.034 1.00 90.69 83 GLN A O 1
ATOM 646 N N . VAL A 1 84 ? 9.166 -0.140 2.987 1.00 89.06 84 VAL A N 1
ATOM 647 C CA . VAL A 1 84 ? 9.617 -0.628 1.680 1.00 89.06 84 VAL A CA 1
ATOM 648 C C . VAL A 1 84 ? 9.364 0.412 0.592 1.00 89.06 84 VAL A C 1
ATOM 650 O O . VAL A 1 84 ? 10.240 0.628 -0.237 1.00 89.06 84 VAL A O 1
ATOM 653 N N . TRP A 1 85 ? 8.223 1.105 0.605 1.00 88.00 85 TRP A N 1
ATOM 654 C CA . TRP A 1 85 ? 7.919 2.121 -0.405 1.00 88.00 85 TRP A CA 1
ATOM 655 C C . TRP A 1 85 ? 8.833 3.337 -0.313 1.00 88.00 85 TRP A C 1
ATOM 657 O O . TRP A 1 85 ? 9.288 3.806 -1.345 1.00 88.00 85 TRP A O 1
ATOM 667 N N . ILE A 1 86 ? 9.158 3.812 0.893 1.00 85.25 86 ILE A N 1
ATOM 668 C CA . ILE A 1 86 ? 10.105 4.925 1.084 1.00 85.25 86 ILE A CA 1
ATOM 669 C C . ILE A 1 86 ? 11.508 4.565 0.570 1.00 85.25 86 ILE A C 1
ATOM 671 O O . ILE A 1 86 ? 12.227 5.428 0.073 1.00 85.25 86 ILE A O 1
ATOM 675 N N . GLN A 1 87 ? 11.911 3.300 0.697 1.00 80.56 87 GLN A N 1
ATOM 676 C CA . GLN A 1 87 ? 13.247 2.849 0.303 1.00 80.56 87 GLN A CA 1
ATOM 677 C C . GLN A 1 87 ? 13.353 2.531 -1.192 1.00 80.56 87 GLN A C 1
ATOM 679 O O . GLN A 1 87 ? 14.354 2.862 -1.826 1.00 80.56 87 GLN A O 1
ATOM 684 N N . GLN A 1 88 ? 12.334 1.865 -1.734 1.00 80.12 88 GLN A N 1
ATOM 685 C CA . GLN A 1 88 ? 12.361 1.262 -3.066 1.00 80.12 88 GLN A CA 1
ATOM 686 C C . GLN A 1 88 ? 11.713 2.141 -4.130 1.00 80.12 88 GLN A C 1
ATOM 688 O O . GLN A 1 88 ? 11.974 1.947 -5.311 1.00 80.12 88 GLN A O 1
ATOM 693 N N . TYR A 1 89 ? 10.872 3.098 -3.747 1.00 78.50 89 TYR A N 1
ATOM 694 C CA . TYR A 1 89 ? 10.156 3.938 -4.693 1.00 78.50 89 TYR A CA 1
ATOM 695 C C . TYR A 1 89 ? 10.366 5.412 -4.373 1.00 78.50 89 TYR A C 1
ATOM 697 O O . TYR A 1 89 ? 10.255 5.854 -3.232 1.00 78.50 89 TYR A O 1
ATOM 705 N N . VAL A 1 90 ? 10.663 6.186 -5.413 1.00 70.00 90 VAL A N 1
ATOM 706 C CA . VAL A 1 90 ? 10.751 7.642 -5.329 1.00 70.00 90 VAL A CA 1
ATOM 707 C C . VAL A 1 90 ? 9.659 8.222 -6.215 1.00 70.00 90 VAL A C 1
ATOM 709 O O . VAL A 1 90 ? 9.455 7.772 -7.346 1.00 70.00 90 VAL A O 1
ATOM 712 N N . ARG A 1 91 ? 8.932 9.222 -5.709 1.00 66.19 91 ARG A N 1
ATOM 713 C CA . ARG A 1 91 ? 8.074 10.042 -6.567 1.00 66.19 91 ARG A CA 1
ATOM 714 C C . ARG A 1 91 ? 8.969 10.980 -7.371 1.00 66.19 91 ARG A C 1
ATOM 716 O O . ARG A 1 91 ? 9.710 11.758 -6.779 1.00 66.19 91 ARG A O 1
ATOM 723 N N . GLY A 1 92 ? 8.899 10.900 -8.697 1.00 63.91 92 GLY A N 1
ATOM 724 C CA . GLY A 1 92 ? 9.577 11.840 -9.588 1.00 63.91 92 GLY A CA 1
ATOM 725 C C . GLY A 1 92 ? 9.097 13.277 -9.364 1.00 63.91 92 GLY A C 1
ATOM 726 O O . GLY A 1 92 ? 8.060 13.503 -8.738 1.00 63.91 92 GLY A O 1
ATOM 727 N N . GLU A 1 93 ? 9.827 14.253 -9.905 1.00 54.25 93 GLU A N 1
ATOM 728 C CA . GLU A 1 93 ? 9.637 15.693 -9.644 1.00 54.25 93 GLU A CA 1
ATOM 729 C C . GLU A 1 93 ? 8.211 16.208 -9.928 1.00 54.25 93 GLU A C 1
ATOM 731 O O . GLU A 1 93 ? 7.752 17.159 -9.302 1.00 54.25 93 GLU A O 1
ATOM 736 N N . ALA A 1 94 ? 7.460 15.540 -10.811 1.00 58.88 94 ALA A N 1
ATOM 737 C CA . ALA A 1 94 ? 6.065 15.867 -11.117 1.00 58.88 94 ALA A CA 1
ATOM 738 C C . ALA A 1 94 ? 5.021 15.152 -10.225 1.00 58.88 94 ALA A C 1
ATOM 740 O O . ALA A 1 94 ? 3.820 15.269 -10.471 1.00 58.88 94 ALA A O 1
ATOM 741 N N . GLY A 1 95 ? 5.440 14.348 -9.240 1.00 55.62 95 GLY A N 1
ATOM 742 C CA . GLY A 1 95 ? 4.575 13.640 -8.283 1.00 55.62 95 GLY A CA 1
ATOM 743 C C . GLY A 1 95 ? 3.707 12.508 -8.858 1.00 55.62 95 GLY A C 1
ATOM 744 O O . GLY A 1 95 ? 3.009 11.841 -8.088 1.00 55.62 95 GLY A O 1
ATOM 745 N N . ARG A 1 96 ? 3.743 12.296 -10.182 1.00 53.22 96 ARG A N 1
ATOM 746 C CA . ARG A 1 96 ? 2.934 11.311 -10.928 1.00 53.22 96 ARG A CA 1
ATOM 747 C C . ARG A 1 96 ? 3.700 10.056 -11.324 1.00 53.22 96 ARG A C 1
ATOM 749 O O . ARG A 1 96 ? 3.081 9.016 -11.520 1.00 53.22 96 ARG A O 1
ATOM 756 N N . GLU A 1 97 ? 5.016 10.156 -11.459 1.00 56.78 97 GLU A N 1
ATOM 757 C CA . GLU A 1 97 ? 5.850 9.035 -11.872 1.00 56.78 97 GLU A CA 1
ATOM 758 C C . GLU A 1 97 ? 6.485 8.388 -10.648 1.00 56.78 97 GLU A C 1
ATOM 760 O O . GLU A 1 97 ? 7.037 9.069 -9.782 1.00 56.78 97 GLU A O 1
ATOM 765 N N . VAL A 1 98 ? 6.348 7.071 -10.554 1.00 61.59 98 VAL A N 1
ATOM 766 C CA . VAL A 1 98 ? 6.922 6.280 -9.475 1.00 61.59 98 VAL A CA 1
ATOM 767 C C . VAL A 1 98 ? 8.113 5.538 -10.052 1.00 61.59 98 VAL A C 1
ATOM 769 O O . VAL A 1 98 ? 7.951 4.607 -10.840 1.00 61.59 98 VAL A O 1
ATOM 772 N N . ILE A 1 99 ? 9.307 5.989 -9.678 1.00 62.97 99 ILE A N 1
ATOM 773 C CA . ILE A 1 99 ? 10.562 5.411 -10.143 1.00 62.97 99 ILE A CA 1
ATOM 774 C C . ILE A 1 99 ? 10.955 4.340 -9.138 1.00 62.97 99 ILE A C 1
ATOM 776 O O . ILE A 1 99 ? 11.127 4.620 -7.947 1.00 62.97 99 ILE A O 1
ATOM 780 N N . TRP A 1 100 ? 11.054 3.103 -9.619 1.00 66.00 100 TRP A N 1
ATOM 781 C CA . TRP A 1 100 ? 11.636 2.029 -8.834 1.00 66.00 100 TRP A CA 1
ATOM 782 C C . TRP A 1 100 ? 13.146 2.243 -8.757 1.00 66.00 100 TRP A C 1
ATOM 784 O O . TRP A 1 100 ? 13.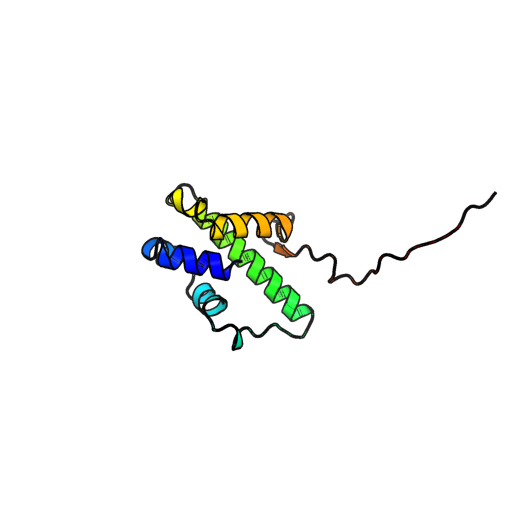816 2.397 -9.778 1.00 66.00 100 TRP A O 1
ATOM 794 N N . ARG A 1 101 ? 13.659 2.294 -7.533 1.00 60.88 101 ARG A N 1
ATOM 795 C CA . ARG A 1 101 ? 15.070 2.463 -7.225 1.00 60.88 101 ARG A CA 1
ATOM 796 C C . ARG A 1 101 ? 15.728 1.092 -7.281 1.00 60.88 101 ARG A C 1
ATOM 798 O O . ARG A 1 101 ? 15.975 0.494 -6.241 1.00 60.88 101 ARG A O 1
ATOM 805 N N . ASP A 1 102 ? 15.939 0.578 -8.486 1.00 57.91 102 ASP A N 1
ATOM 806 C CA . ASP A 1 102 ? 16.760 -0.615 -8.640 1.00 57.91 102 ASP A CA 1
ATOM 807 C C . ASP A 1 102 ? 18.208 -0.214 -8.912 1.00 57.91 102 ASP A C 1
ATOM 809 O O . ASP A 1 102 ? 18.478 0.548 -9.839 1.00 57.91 102 ASP A O 1
ATOM 813 N N . ALA A 1 103 ? 19.118 -0.722 -8.086 1.00 47.12 103 ALA A N 1
ATOM 814 C CA . ALA A 1 103 ? 20.552 -0.671 -8.344 1.00 47.12 103 ALA A CA 1
ATOM 815 C C . ALA A 1 103 ? 20.988 -1.764 -9.347 1.00 47.12 103 ALA A C 1
ATOM 817 O O . ALA A 1 103 ? 22.122 -1.716 -9.804 1.00 47.12 103 ALA A O 1
ATOM 818 N N . ASP A 1 104 ? 20.101 -2.709 -9.706 1.00 45.50 104 ASP A N 1
ATOM 819 C CA . ASP A 1 104 ? 20.425 -3.882 -10.537 1.00 45.50 104 ASP A CA 1
ATOM 820 C C . ASP A 1 104 ? 19.804 -3.887 -11.957 1.00 45.50 104 ASP A C 1
ATOM 822 O O . ASP A 1 104 ? 20.051 -4.817 -12.731 1.00 45.50 104 ASP A O 1
ATOM 826 N N . ILE A 1 105 ? 19.006 -2.886 -12.364 1.00 49.56 105 ILE A N 1
ATOM 827 C CA . ILE A 1 105 ? 18.499 -2.809 -13.760 1.00 49.56 105 ILE A CA 1
ATOM 828 C C . ILE A 1 105 ? 19.495 -2.106 -14.693 1.00 49.56 105 ILE A C 1
ATOM 830 O O . ILE A 1 105 ? 19.544 -2.437 -15.884 1.00 49.56 105 ILE A O 1
ATOM 834 N N . ASP A 1 106 ? 20.314 -1.202 -14.157 1.00 45.62 106 ASP A N 1
ATOM 835 C CA . ASP A 1 106 ? 21.487 -0.675 -14.844 1.00 45.62 106 ASP A CA 1
ATOM 836 C C . ASP A 1 106 ? 22.649 -1.602 -14.505 1.00 45.62 106 ASP A C 1
ATOM 838 O O . ASP A 1 106 ? 23.243 -1.517 -13.437 1.00 45.62 106 ASP A O 1
ATOM 842 N N . GLY A 1 107 ? 22.931 -2.562 -15.383 1.00 39.16 107 GLY A N 1
ATOM 843 C CA . GLY A 1 107 ? 24.097 -3.417 -15.226 1.00 39.16 107 GLY A CA 1
ATOM 844 C C . GLY A 1 107 ? 25.385 -2.595 -15.257 1.00 39.16 107 GLY A C 1
ATOM 845 O O . GLY A 1 107 ? 25.978 -2.435 -16.318 1.00 39.16 107 GLY A O 1
ATOM 846 N N . GLU A 1 108 ? 25.848 -2.147 -14.098 1.00 39.22 108 GLU A N 1
ATOM 847 C CA . GLU A 1 108 ? 27.251 -1.846 -13.846 1.00 39.22 108 GLU A CA 1
ATOM 848 C C . GLU A 1 108 ? 27.720 -2.690 -12.655 1.00 39.22 108 GLU A C 1
ATOM 850 O O . GLU A 1 108 ? 27.370 -2.404 -11.509 1.00 39.22 108 GLU A O 1
ATOM 855 N N . PRO A 1 109 ? 28.526 -3.747 -12.878 1.00 39.22 109 PRO A N 1
ATOM 856 C CA . PRO A 1 109 ? 29.295 -4.305 -11.786 1.00 39.22 109 PRO A CA 1
ATOM 857 C C . PRO A 1 109 ? 30.304 -3.242 -11.345 1.00 39.22 109 PRO A C 1
ATOM 859 O O . PRO A 1 109 ? 30.967 -2.615 -12.172 1.00 39.22 109 PRO A O 1
ATOM 862 N N . ALA A 1 110 ? 30.443 -3.066 -10.034 1.00 49.53 110 ALA A N 1
ATOM 863 C CA . ALA A 1 110 ? 31.552 -2.335 -9.445 1.00 49.53 110 ALA A CA 1
ATOM 864 C C . ALA A 1 110 ? 32.874 -2.781 -10.098 1.00 49.53 110 ALA A C 1
ATOM 866 O O . ALA A 1 110 ? 33.285 -3.935 -9.966 1.00 49.53 110 ALA A O 1
ATOM 867 N N . GLY A 1 111 ? 33.511 -1.879 -10.845 1.00 48.97 111 GLY A N 1
ATOM 868 C CA . GLY A 1 111 ? 34.674 -2.243 -11.642 1.00 48.97 111 GLY A CA 1
ATOM 869 C C . GLY A 1 111 ? 35.219 -1.130 -12.527 1.00 48.97 111 GLY A C 1
ATOM 870 O O . GLY A 1 111 ? 35.468 -1.371 -13.701 1.00 48.97 111 GLY A O 1
ATOM 871 N N . GLN A 1 112 ? 35.459 0.065 -11.983 1.00 44.59 112 GLN A N 1
ATOM 872 C CA . GLN A 1 112 ? 36.452 0.970 -12.572 1.00 44.59 112 GLN A CA 1
ATOM 873 C C . GLN A 1 112 ? 37.603 1.171 -11.594 1.00 44.59 112 GLN A C 1
ATOM 875 O O . GLN A 1 112 ? 37.697 2.163 -10.879 1.00 44.59 112 GLN A O 1
ATOM 880 N N . ASN A 1 113 ? 38.493 0.178 -11.592 1.00 43.88 113 ASN A N 1
ATOM 881 C CA . ASN A 1 113 ? 39.903 0.449 -11.389 1.00 43.88 113 ASN A CA 1
ATOM 882 C C . ASN A 1 113 ? 40.411 1.124 -12.672 1.00 43.88 113 ASN A C 1
ATOM 884 O O . ASN A 1 113 ? 40.531 0.471 -13.708 1.00 43.88 113 ASN A O 1
ATOM 888 N N . GLN A 1 114 ? 40.685 2.422 -12.614 1.00 44.94 114 GLN A N 1
ATOM 889 C CA . GLN A 1 114 ? 41.679 3.028 -13.490 1.00 44.94 114 GLN A CA 1
ATOM 890 C C . GLN A 1 114 ? 42.754 3.647 -12.610 1.00 44.94 114 GLN A C 1
ATOM 892 O O . GLN A 1 114 ? 42.666 4.788 -12.162 1.00 44.94 114 GLN A O 1
ATOM 897 N N . ASP A 1 115 ? 43.779 2.830 -12.383 1.00 46.44 115 ASP A N 1
ATOM 898 C CA . ASP A 1 115 ? 45.148 3.276 -12.203 1.00 46.44 115 ASP A CA 1
ATOM 899 C C . ASP A 1 115 ? 45.496 4.319 -13.277 1.00 46.44 115 ASP A C 1
ATOM 901 O O . ASP A 1 115 ? 45.758 3.976 -14.431 1.00 46.44 115 ASP A O 1
ATOM 905 N N . HIS A 1 116 ? 45.533 5.597 -12.903 1.00 37.12 116 HIS A N 1
ATOM 906 C CA . HIS A 1 116 ? 46.419 6.556 -13.553 1.00 37.12 116 HIS A CA 1
ATOM 907 C C . HIS A 1 116 ? 46.767 7.714 -12.611 1.00 37.12 116 HIS A C 1
ATOM 909 O O . HIS A 1 116 ? 46.187 8.796 -12.655 1.00 37.12 116 HIS A O 1
ATOM 915 N N . LEU A 1 117 ? 47.773 7.484 -11.767 1.00 40.94 117 LEU A N 1
ATOM 916 C CA . LEU A 1 117 ? 48.772 8.524 -11.525 1.00 40.94 117 LEU A CA 1
ATOM 917 C C . LEU A 1 117 ? 49.496 8.792 -12.853 1.00 40.94 117 LEU A C 1
ATOM 919 O O . LEU A 1 117 ? 49.862 7.835 -13.542 1.00 40.94 117 LEU A O 1
ATOM 923 N N . PRO A 1 118 ? 49.796 10.060 -13.160 1.00 43.38 118 PRO A N 1
ATOM 924 C CA . PRO A 1 118 ? 51.163 10.312 -13.585 1.00 43.38 118 PRO A CA 1
ATOM 925 C C . PRO A 1 118 ? 51.793 11.534 -12.899 1.00 43.38 118 PRO A C 1
ATOM 927 O O . PRO A 1 118 ? 51.200 12.607 -12.857 1.00 43.38 118 PRO A O 1
ATOM 930 N N . VAL A 1 119 ? 53.018 11.263 -12.424 1.00 51.38 119 VAL A N 1
ATOM 931 C CA . VAL A 1 119 ? 54.225 12.101 -12.229 1.00 51.38 119 VAL A CA 1
ATOM 932 C C . VAL A 1 119 ? 54.087 13.439 -11.508 1.00 51.38 119 VAL A C 1
ATOM 934 O O . VAL A 1 119 ? 53.567 14.410 -12.095 1.00 51.38 119 VAL A O 1
#

Radius of gyration: 18.51 Å; chains: 1; bounding box: 70×35×35 Å